Protein AF-A0A2E9TBK7-F1 (afdb_monomer)

Foldseek 3Di:
DVVVVVVDDLVVVVVDLFDFDDDDDDPCCVPDDPPDDDPVVVVVLLVQLLVVVCVLCPPVPDNALVPDDPVSLVVQAAADPVVVVVLVVCVVVAVADPVSSSSVSSVQRSVQSSLVHSYRYPDRPPCPDPPPPSRPPGPPDRDDDD

Nearest PDB structures (foldseek):
  8rxt-assembly1_F  TM=7.745E-01  e=2.603E-05  Legionella pneumophila
  8rxd-assembly1_C  TM=7.814E-01  e=1.247E-04  Legionella pneumophila
  8rxk-assembly1_E  TM=7.929E-01  e=1.027E-03  Legionella pneumophila
  8osf-assembly1_A  TM=5.109E-01  e=2.440E+00  Nostoc sp. PCC 7120 = FACHB-418

Structure (mmCIF, N/CA/C/O backbone):
data_AF-A0A2E9TBK7-F1
#
_entry.id   AF-A0A2E9TBK7-F1
#
loop_
_atom_site.group_PDB
_atom_site.id
_atom_site.type_symbol
_atom_site.label_atom_id
_atom_site.label_alt_id
_atom_site.label_comp_id
_atom_site.label_asym_id
_atom_site.label_entity_id
_atom_site.label_seq_id
_atom_site.pdbx_PDB_ins_code
_atom_site.Cartn_x
_atom_site.Cartn_y
_atom_site.Cartn_z
_atom_site.occupancy
_atom_site.B_iso_or_equiv
_atom_site.auth_seq_id
_atom_site.auth_comp_id
_atom_site.auth_asym_id
_atom_site.auth_atom_id
_atom_site.pdbx_PDB_model_num
ATOM 1 N N . MET A 1 1 ? 14.520 10.117 -16.299 1.00 52.00 1 MET A N 1
ATOM 2 C CA . MET A 1 1 ? 13.811 10.650 -15.111 1.00 52.00 1 MET A CA 1
ATOM 3 C C . MET A 1 1 ? 14.235 12.058 -14.692 1.00 52.00 1 MET A C 1
ATOM 5 O O . MET A 1 1 ? 13.376 12.934 -14.659 1.00 52.00 1 MET A O 1
ATOM 9 N N . ALA A 1 2 ? 15.530 12.339 -14.485 1.00 54.28 2 ALA A N 1
ATOM 10 C CA . ALA A 1 2 ? 16.000 13.632 -13.956 1.00 54.28 2 ALA A CA 1
ATOM 11 C C . ALA A 1 2 ? 15.532 14.898 -14.719 1.00 54.28 2 ALA A C 1
ATOM 13 O O . ALA A 1 2 ? 15.347 15.946 -14.108 1.00 54.28 2 ALA A O 1
ATOM 14 N N . ARG A 1 3 ? 15.305 14.839 -16.044 1.00 46.19 3 ARG A N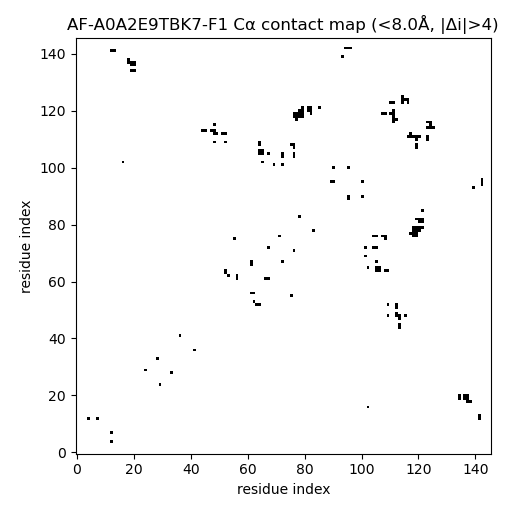 1
ATOM 15 C CA . ARG A 1 3 ? 14.794 15.993 -16.821 1.00 46.19 3 ARG A CA 1
ATOM 16 C C . ARG A 1 3 ? 13.313 16.310 -16.571 1.00 46.19 3 ARG A C 1
ATOM 18 O O . ARG A 1 3 ? 12.935 17.468 -16.709 1.00 46.19 3 ARG A O 1
ATOM 25 N N . TYR A 1 4 ? 12.492 15.316 -16.223 1.00 52.84 4 TYR A N 1
ATOM 26 C CA . TYR A 1 4 ? 11.053 15.505 -15.990 1.00 52.84 4 TYR A CA 1
ATOM 27 C C . TYR A 1 4 ? 10.780 15.944 -14.547 1.00 52.84 4 TYR A C 1
ATOM 29 O O . TYR A 1 4 ? 10.024 16.882 -14.325 1.00 52.84 4 TYR A O 1
ATOM 37 N N . GLN A 1 5 ? 11.499 15.357 -13.584 1.00 55.31 5 GLN A N 1
ATOM 38 C CA . GLN A 1 5 ? 11.454 15.750 -12.170 1.00 55.31 5 GLN A CA 1
ATOM 39 C C . GLN A 1 5 ? 11.858 17.220 -11.955 1.00 55.31 5 GLN A C 1
ATOM 41 O O . GLN A 1 5 ? 11.250 17.902 -11.143 1.00 55.31 5 GLN A O 1
ATOM 46 N N . ARG A 1 6 ? 12.804 17.755 -12.748 1.00 55.56 6 ARG A N 1
ATOM 47 C CA . ARG A 1 6 ? 13.207 19.180 -12.715 1.00 55.56 6 ARG A CA 1
ATOM 48 C C . ARG A 1 6 ? 12.108 20.171 -13.127 1.00 55.56 6 ARG A C 1
ATOM 50 O O . ARG A 1 6 ? 12.292 21.367 -12.935 1.00 55.56 6 ARG A O 1
ATOM 57 N N . ARG A 1 7 ? 11.012 19.705 -13.738 1.00 57.91 7 ARG A N 1
ATOM 58 C CA . ARG A 1 7 ? 9.887 20.550 -14.183 1.00 57.91 7 ARG A CA 1
ATOM 59 C C . ARG A 1 7 ? 8.716 20.555 -13.200 1.00 57.91 7 ARG A C 1
ATOM 61 O O . ARG A 1 7 ? 7.766 21.298 -13.418 1.00 57.91 7 ARG A O 1
ATOM 68 N N . ILE A 1 8 ? 8.772 19.730 -12.156 1.00 62.44 8 ILE A N 1
ATOM 69 C CA . ILE A 1 8 ? 7.740 19.636 -11.124 1.00 62.44 8 ILE A CA 1
ATOM 70 C C . ILE A 1 8 ? 8.259 20.397 -9.903 1.00 62.44 8 ILE A C 1
ATOM 72 O O . ILE A 1 8 ? 9.398 20.201 -9.484 1.00 62.44 8 ILE A O 1
ATOM 76 N N . SER A 1 9 ? 7.456 21.316 -9.366 1.00 66.12 9 SER A N 1
ATOM 77 C CA . SER A 1 9 ? 7.848 22.106 -8.198 1.00 66.12 9 SER A CA 1
ATOM 78 C C . SER A 1 9 ? 8.017 21.210 -6.965 1.00 66.12 9 SER A C 1
ATOM 80 O O . SER A 1 9 ? 7.300 20.221 -6.804 1.00 66.12 9 SER A O 1
ATOM 82 N N . GLY A 1 10 ? 8.949 21.567 -6.075 1.00 64.75 10 GLY A N 1
ATOM 83 C CA . GLY A 1 10 ? 9.212 20.831 -4.828 1.00 64.75 10 GLY A CA 1
ATOM 84 C C . GLY A 1 10 ? 7.948 20.484 -4.021 1.00 64.75 10 GLY A C 1
ATOM 85 O O . GLY A 1 10 ? 7.755 19.311 -3.711 1.00 64.75 10 GLY A O 1
ATOM 86 N N . PRO A 1 11 ? 7.016 21.432 -3.790 1.00 67.69 11 PRO A N 1
ATOM 87 C CA . PRO A 1 11 ? 5.769 21.160 -3.066 1.00 67.69 11 PRO A CA 1
ATOM 88 C C . PRO A 1 11 ? 4.830 20.147 -3.740 1.00 67.69 11 PRO A C 1
ATOM 90 O O . PRO A 1 11 ? 3.958 19.586 -3.085 1.00 67.69 11 PRO A O 1
ATOM 93 N N . MET A 1 12 ? 4.965 19.931 -5.052 1.00 67.69 12 MET A N 1
ATOM 94 C CA . MET A 1 12 ? 4.196 18.912 -5.772 1.00 67.69 12 MET A CA 1
ATOM 95 C C . MET A 1 12 ? 4.882 17.550 -5.748 1.00 67.69 12 MET A C 1
ATOM 97 O O . MET A 1 12 ? 4.194 16.537 -5.685 1.00 67.69 12 MET A O 1
ATOM 101 N N . LEU A 1 13 ? 6.217 17.515 -5.765 1.00 66.25 13 LEU A N 1
ATOM 102 C CA . LEU A 1 13 ? 6.974 16.268 -5.628 1.00 66.25 13 LEU A CA 1
ATOM 103 C C . LEU A 1 13 ? 6.712 15.591 -4.276 1.00 66.25 13 LEU A C 1
ATOM 105 O O . LEU A 1 13 ? 6.588 14.373 -4.240 1.00 66.25 13 LEU A O 1
ATOM 109 N N . ASP A 1 14 ? 6.526 16.367 -3.206 1.00 64.56 14 ASP A N 1
ATOM 110 C CA . ASP A 1 14 ? 6.179 15.857 -1.867 1.00 64.56 14 ASP A CA 1
ATOM 111 C C . ASP A 1 14 ? 4.792 15.177 -1.797 1.00 64.56 14 ASP A C 1
ATOM 113 O O . ASP A 1 14 ? 4.465 14.458 -0.852 1.00 64.56 14 ASP A O 1
ATOM 117 N N . ARG A 1 15 ? 3.953 15.381 -2.821 1.00 71.94 15 ARG A N 1
ATOM 118 C CA . ARG A 1 15 ? 2.610 14.789 -2.926 1.00 71.94 15 ARG A CA 1
ATOM 119 C C . ARG A 1 15 ? 2.535 13.597 -3.880 1.00 71.94 15 ARG A C 1
ATOM 121 O O . ARG A 1 15 ? 1.440 13.092 -4.105 1.00 71.94 15 ARG A O 1
ATOM 128 N N . ILE A 1 16 ? 3.653 13.170 -4.468 1.00 74.19 16 ILE A N 1
ATOM 129 C CA . ILE A 1 16 ? 3.699 11.995 -5.346 1.00 74.19 16 ILE A CA 1
ATOM 130 C C . ILE A 1 16 ? 4.279 10.826 -4.550 1.00 74.19 16 ILE A C 1
ATOM 132 O O . ILE A 1 16 ? 5.482 10.771 -4.310 1.00 74.19 16 ILE A O 1
ATOM 136 N N . ASP A 1 17 ? 3.415 9.885 -4.164 1.00 69.94 17 ASP A N 1
ATOM 137 C CA . ASP A 1 17 ? 3.792 8.772 -3.283 1.00 69.94 17 ASP A CA 1
ATOM 138 C C . ASP A 1 17 ? 4.650 7.699 -3.989 1.00 69.94 17 ASP A C 1
ATOM 140 O O . ASP A 1 17 ? 5.451 7.027 -3.342 1.00 69.94 17 ASP A O 1
ATOM 144 N N . LEU A 1 18 ? 4.521 7.534 -5.315 1.00 71.31 18 LEU A N 1
ATOM 145 C CA . LEU A 1 18 ? 5.242 6.506 -6.073 1.00 71.31 18 LEU A CA 1
ATOM 146 C C . LEU A 1 18 ? 5.690 7.001 -7.454 1.00 71.31 18 LEU A C 1
ATOM 148 O O . LEU A 1 18 ? 4.900 7.528 -8.237 1.00 71.31 18 LEU A O 1
ATOM 152 N N . PHE A 1 19 ? 6.954 6.735 -7.785 1.00 74.62 19 PHE A N 1
ATOM 153 C CA . PHE A 1 19 ? 7.487 6.855 -9.140 1.00 74.62 19 PHE A CA 1
ATOM 154 C C . PHE A 1 19 ? 7.838 5.462 -9.660 1.00 74.62 19 PHE A C 1
ATOM 156 O O . PHE A 1 19 ? 8.705 4.789 -9.103 1.00 74.62 19 PHE A O 1
ATOM 163 N N . VAL A 1 20 ? 7.180 5.039 -10.739 1.00 73.75 20 VAL A N 1
ATOM 164 C CA . VAL A 1 20 ? 7.462 3.767 -11.417 1.00 73.75 20 VAL A CA 1
ATOM 165 C C . VAL A 1 20 ? 7.884 4.062 -12.846 1.00 73.75 20 VAL A C 1
ATOM 167 O O . VAL A 1 20 ? 7.183 4.778 -13.561 1.00 73.75 20 VAL A O 1
ATOM 170 N N . ASP A 1 21 ? 9.027 3.518 -13.258 1.00 73.81 21 ASP A N 1
ATOM 171 C CA . ASP A 1 21 ? 9.409 3.510 -14.667 1.00 73.81 21 ASP A CA 1
ATOM 172 C C . ASP A 1 21 ? 8.700 2.354 -15.375 1.00 73.81 21 ASP A C 1
ATOM 174 O O . ASP A 1 21 ? 8.761 1.210 -14.922 1.00 73.81 21 ASP A O 1
ATOM 178 N N . VAL A 1 22 ? 8.006 2.656 -16.469 1.00 77.06 22 VAL A N 1
ATOM 179 C CA . VAL A 1 22 ? 7.294 1.653 -17.264 1.00 77.06 22 VAL A CA 1
ATOM 180 C C . VAL A 1 22 ? 8.074 1.470 -18.563 1.00 77.06 22 VAL A C 1
ATOM 182 O O . VAL A 1 22 ? 8.056 2.370 -19.410 1.00 77.06 22 VAL A O 1
ATOM 185 N N . PRO A 1 23 ? 8.786 0.339 -18.738 1.00 75.50 23 PRO A N 1
ATOM 186 C CA . PRO A 1 23 ? 9.561 0.110 -19.945 1.00 75.50 23 PRO A CA 1
ATOM 187 C C . PRO A 1 23 ? 8.637 0.030 -21.161 1.00 75.50 23 PRO A C 1
ATOM 189 O O . PRO A 1 23 ? 7.476 -0.378 -21.072 1.00 75.50 23 PRO A O 1
ATOM 192 N N . ARG A 1 24 ? 9.164 0.411 -22.328 1.00 76.38 24 ARG A N 1
ATOM 193 C CA . ARG A 1 24 ? 8.431 0.249 -23.587 1.00 76.38 24 ARG A CA 1
ATOM 194 C C . ARG A 1 24 ? 8.161 -1.234 -23.831 1.00 76.38 24 ARG A C 1
ATOM 196 O O . ARG A 1 24 ? 9.059 -2.059 -23.689 1.00 76.38 24 ARG A O 1
ATOM 203 N N . VAL A 1 25 ? 6.932 -1.546 -24.226 1.00 79.19 25 VAL A N 1
ATOM 204 C CA . VAL A 1 25 ? 6.549 -2.905 -24.615 1.00 79.19 25 VAL A CA 1
ATOM 205 C C . VAL A 1 25 ? 7.192 -3.226 -25.966 1.00 79.19 25 VAL A C 1
ATOM 207 O O . VAL A 1 25 ? 7.085 -2.440 -26.908 1.00 79.19 25 VAL A O 1
ATOM 210 N N . GLU A 1 26 ? 7.886 -4.359 -26.048 1.00 79.56 26 GLU A N 1
ATOM 211 C CA . GLU A 1 26 ? 8.503 -4.857 -27.282 1.00 79.56 26 GLU A CA 1
ATOM 212 C C . GLU A 1 26 ? 7.433 -5.192 -28.330 1.00 79.56 26 GLU A C 1
ATOM 214 O O . GLU A 1 26 ? 6.364 -5.707 -27.998 1.00 79.56 26 GLU A O 1
ATOM 219 N N . TYR A 1 27 ? 7.726 -4.932 -29.607 1.00 77.25 27 TYR A N 1
ATOM 220 C CA . TYR 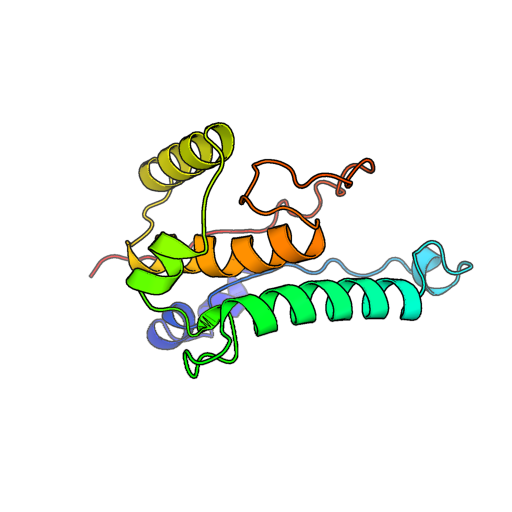A 1 27 ? 6.789 -5.173 -30.710 1.00 77.25 27 TYR A CA 1
ATOM 221 C C . TYR A 1 27 ? 6.333 -6.640 -30.785 1.00 77.25 27 TYR A C 1
ATOM 223 O O . TYR A 1 27 ? 5.159 -6.911 -31.031 1.00 77.25 27 TYR A O 1
ATOM 231 N N . GLU A 1 28 ? 7.226 -7.589 -30.497 1.00 75.94 28 GLU A N 1
ATOM 232 C CA . GLU A 1 28 ? 6.913 -9.024 -30.480 1.00 75.94 28 GLU A CA 1
ATOM 233 C C . GLU A 1 28 ? 5.888 -9.392 -29.395 1.00 75.94 28 GLU A C 1
ATOM 235 O O . GLU A 1 28 ? 5.040 -10.252 -29.616 1.00 75.94 28 GLU A O 1
ATOM 240 N N . LYS A 1 29 ? 5.884 -8.696 -28.249 1.00 70.44 29 LYS A N 1
ATOM 241 C CA . LYS A 1 29 ? 4.877 -8.887 -27.186 1.00 70.44 29 LYS A CA 1
ATOM 242 C C . LYS A 1 29 ? 3.521 -8.273 -27.528 1.00 70.44 29 LYS A C 1
ATOM 244 O O . LYS A 1 29 ? 2.515 -8.681 -26.961 1.00 70.44 29 LYS A O 1
ATOM 249 N N . LEU A 1 30 ? 3.491 -7.297 -28.437 1.00 71.25 30 LEU A N 1
ATOM 250 C CA . LEU A 1 30 ? 2.255 -6.692 -28.945 1.00 71.25 30 LEU A CA 1
ATOM 251 C C . LEU A 1 30 ? 1.626 -7.505 -30.084 1.00 71.25 30 LEU A C 1
ATOM 253 O O . LEU A 1 30 ? 0.435 -7.359 -30.344 1.00 71.25 30 LEU A O 1
ATOM 257 N N . THR A 1 31 ? 2.426 -8.313 -30.781 1.00 77.44 31 THR A N 1
ATOM 258 C CA . THR A 1 31 ? 2.020 -9.042 -31.994 1.00 77.44 31 THR A CA 1
ATOM 259 C C . THR A 1 31 ? 1.927 -10.553 -31.808 1.00 77.44 31 THR A C 1
ATOM 261 O O . THR A 1 31 ? 1.272 -11.222 -32.606 1.00 77.44 31 THR A O 1
ATOM 264 N N . GLY A 1 32 ? 2.549 -11.099 -30.763 1.00 70.38 32 GLY A N 1
ATOM 265 C CA . GLY A 1 32 ? 2.410 -12.497 -30.379 1.00 70.38 32 GLY A CA 1
ATOM 266 C C . GLY A 1 32 ? 1.055 -12.808 -29.728 1.00 70.38 32 GLY A C 1
ATOM 267 O O . GLY A 1 32 ? 0.331 -11.900 -29.312 1.00 70.38 32 GLY A O 1
ATOM 268 N N . PRO A 1 33 ? 0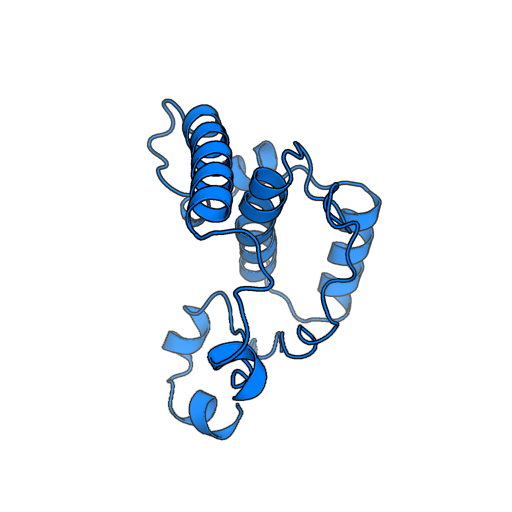.692 -14.099 -29.616 1.00 67.06 33 PRO A N 1
ATOM 269 C CA . PRO A 1 33 ? -0.475 -14.509 -28.845 1.00 67.06 33 PRO A CA 1
ATOM 270 C C . PRO A 1 33 ? -0.341 -14.050 -27.379 1.00 67.06 33 PRO A C 1
ATOM 272 O O . PRO A 1 33 ? 0.781 -13.998 -26.864 1.00 67.06 33 PRO A O 1
ATOM 275 N N . PRO A 1 34 ? -1.453 -13.735 -26.685 1.00 65.25 34 PRO A N 1
ATOM 276 C CA . PRO A 1 34 ? -1.413 -13.273 -25.301 1.00 65.25 34 PRO A CA 1
ATOM 277 C C . PRO A 1 34 ? -0.663 -14.276 -24.418 1.00 65.25 34 PRO A C 1
ATOM 279 O O . PRO A 1 34 ? -1.081 -15.421 -24.277 1.00 65.25 34 PRO A O 1
ATOM 282 N N . SER A 1 35 ? 0.458 -13.855 -23.830 1.00 62.88 35 SER A N 1
ATOM 283 C CA . SER A 1 35 ? 1.316 -14.719 -23.007 1.00 62.88 35 SER A CA 1
ATOM 284 C C . SER A 1 35 ? 1.059 -14.572 -21.502 1.00 62.88 35 SER A C 1
ATOM 286 O O . SER A 1 35 ? 1.870 -15.019 -20.694 1.00 62.88 35 SER A O 1
ATOM 288 N N . ALA A 1 36 ? -0.009 -13.877 -21.113 1.00 63.97 36 ALA A N 1
ATOM 289 C CA . ALA A 1 36 ? -0.296 -13.501 -19.733 1.00 63.97 36 ALA A CA 1
ATOM 290 C C . ALA A 1 36 ? -1.713 -13.914 -19.327 1.00 63.97 36 ALA A C 1
ATOM 292 O O . ALA A 1 36 ? -2.567 -14.149 -20.183 1.00 63.97 36 ALA A O 1
ATOM 293 N N . ALA A 1 37 ? -1.940 -13.957 -18.011 1.00 62.84 37 ALA A N 1
ATOM 294 C CA . ALA A 1 37 ? -3.273 -14.054 -17.427 1.00 62.84 37 ALA A CA 1
ATOM 295 C C . ALA A 1 37 ? -4.205 -13.035 -18.101 1.00 62.84 37 ALA A C 1
ATOM 297 O O . ALA A 1 37 ? -3.805 -11.890 -18.345 1.00 62.84 37 ALA A O 1
ATOM 298 N N . GLY A 1 38 ? -5.422 -13.460 -18.436 1.00 76.88 38 GLY A N 1
ATOM 299 C CA . GLY A 1 38 ? -6.373 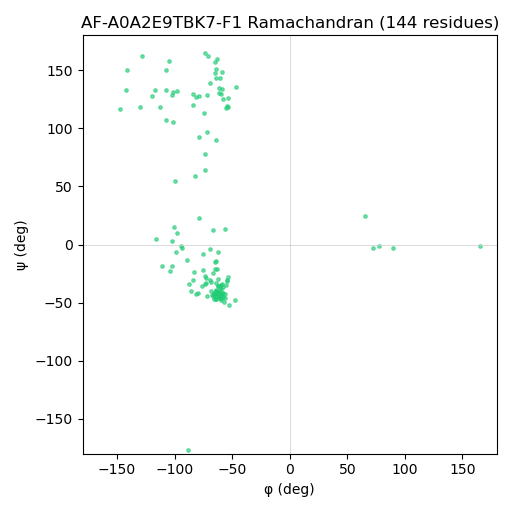-12.582 -19.107 1.00 76.88 38 GLY A CA 1
ATOM 300 C C . GLY A 1 38 ? -6.738 -11.395 -18.215 1.00 76.88 38 GLY A C 1
ATOM 301 O O . GLY A 1 38 ? -6.620 -11.463 -16.989 1.00 76.88 38 GLY A O 1
ATOM 302 N N . SER A 1 39 ? -7.242 -10.307 -18.806 1.00 83.94 39 SER A N 1
ATOM 303 C CA . SER A 1 39 ? -7.774 -9.175 -18.026 1.00 83.94 39 SER A CA 1
ATOM 304 C C . SER A 1 39 ? -8.830 -9.618 -17.007 1.00 83.94 39 SER A C 1
ATOM 306 O O . SER A 1 39 ? -8.962 -8.998 -15.958 1.00 83.94 39 SER A O 1
ATOM 308 N N . GLU A 1 40 ? -9.537 -10.711 -17.296 1.00 86.12 40 GLU A N 1
ATOM 309 C CA . GLU A 1 40 ? -10.508 -11.337 -16.402 1.00 86.12 40 GLU A CA 1
ATOM 310 C C . GLU A 1 40 ? -9.864 -11.928 -15.138 1.00 86.12 40 GLU A C 1
ATOM 312 O O . GLU A 1 40 ? -10.309 -11.637 -14.031 1.00 86.12 40 GLU A O 1
ATOM 317 N N . ASP A 1 41 ? -8.763 -12.670 -15.270 1.00 84.81 41 ASP A N 1
ATOM 318 C CA . ASP A 1 41 ? -8.043 -13.239 -14.122 1.00 84.81 41 ASP A CA 1
ATOM 319 C C . ASP A 1 41 ? -7.471 -12.132 -13.225 1.00 84.81 41 ASP A C 1
ATOM 321 O O . ASP A 1 41 ? -7.495 -12.211 -11.995 1.00 84.81 41 ASP A O 1
ATOM 325 N N . VAL A 1 42 ? -6.948 -11.068 -13.846 1.00 87.31 42 VAL A N 1
ATOM 326 C CA . VAL A 1 42 ? -6.447 -9.892 -13.124 1.00 87.31 42 VAL A CA 1
ATOM 327 C C . VAL A 1 42 ? -7.589 -9.196 -12.391 1.00 87.31 42 VAL A C 1
ATOM 329 O O . VAL A 1 42 ? -7.438 -8.862 -11.215 1.00 87.31 42 VAL A O 1
ATOM 332 N N . ARG A 1 43 ? -8.731 -9.008 -13.059 1.00 90.25 43 ARG A N 1
ATOM 333 C CA . ARG A 1 43 ? -9.935 -8.418 -12.469 1.00 90.25 43 ARG A CA 1
ATOM 334 C C . ARG A 1 43 ? -10.386 -9.203 -11.245 1.00 90.25 43 ARG A C 1
ATOM 336 O O . ARG A 1 43 ? -10.530 -8.601 -10.186 1.00 90.25 43 ARG A O 1
ATOM 343 N N . GLN A 1 44 ? -10.497 -10.524 -11.356 1.00 92.31 44 GLN A N 1
ATOM 344 C CA . GLN A 1 44 ? -10.913 -11.385 -10.251 1.00 92.31 44 GLN A CA 1
ATOM 345 C C . GLN A 1 44 ? -9.995 -11.237 -9.030 1.00 92.31 44 GLN A C 1
ATOM 347 O O . GLN A 1 44 ? -10.470 -11.072 -7.909 1.00 92.31 44 GLN A O 1
ATOM 352 N N . ARG A 1 45 ? -8.673 -11.225 -9.237 1.00 91.31 45 ARG A N 1
ATOM 353 C CA . ARG A 1 45 ? -7.695 -11.041 -8.150 1.00 91.31 45 ARG A CA 1
ATOM 354 C C . ARG A 1 45 ? -7.825 -9.680 -7.471 1.00 91.31 45 ARG A C 1
ATOM 356 O O . ARG A 1 45 ? -7.734 -9.585 -6.248 1.00 91.31 45 ARG A O 1
ATOM 363 N N . VAL A 1 46 ? -8.019 -8.626 -8.262 1.00 94.06 46 VAL A N 1
ATOM 364 C CA . VAL A 1 46 ? -8.214 -7.268 -7.740 1.00 94.06 46 VAL A CA 1
ATOM 365 C C . VAL A 1 46 ? -9.525 -7.172 -6.961 1.00 94.06 46 VAL A C 1
ATOM 367 O O . VAL A 1 46 ? -9.542 -6.568 -5.890 1.00 94.06 46 VAL A O 1
ATOM 370 N N . GLU A 1 47 ? -10.606 -7.770 -7.460 1.00 95.75 47 GLU A N 1
ATOM 371 C CA . GLU A 1 47 ? -11.903 -7.805 -6.778 1.00 95.75 47 GLU A CA 1
ATOM 372 C C . GLU A 1 47 ? -11.797 -8.513 -5.420 1.00 95.75 47 GLU A C 1
ATOM 374 O O . GLU A 1 47 ? -12.210 -7.934 -4.415 1.00 95.75 47 GLU A O 1
ATOM 379 N N . THR A 1 48 ? -11.132 -9.671 -5.351 1.00 94.69 48 THR A N 1
ATOM 380 C CA . THR A 1 48 ? -10.881 -10.385 -4.087 1.00 94.69 48 THR A CA 1
ATOM 381 C C . THR A 1 48 ? -10.078 -9.541 -3.093 1.00 94.69 48 THR A C 1
ATOM 383 O O . THR A 1 48 ? -10.460 -9.410 -1.931 1.00 94.69 48 THR A O 1
ATOM 386 N N . ALA A 1 49 ? -8.996 -8.889 -3.530 1.00 94.00 49 ALA A N 1
ATOM 387 C CA . ALA A 1 49 ? -8.227 -8.004 -2.650 1.00 94.00 49 ALA A CA 1
ATOM 388 C C . ALA A 1 49 ? -9.067 -6.813 -2.147 1.00 94.00 49 ALA A C 1
ATOM 390 O O . ALA A 1 49 ? -8.947 -6.391 -0.996 1.00 94.00 49 ALA A O 1
ATOM 391 N N . ARG A 1 50 ? -9.961 -6.281 -2.991 1.00 94.75 50 ARG A N 1
ATOM 392 C CA . ARG A 1 50 ? -10.890 -5.207 -2.613 1.00 94.75 50 ARG A CA 1
ATOM 393 C C . ARG A 1 50 ? -11.951 -5.669 -1.618 1.00 94.75 50 ARG A C 1
ATOM 395 O O . ARG A 1 50 ? -12.371 -4.858 -0.800 1.00 94.75 50 ARG A O 1
ATOM 402 N N . GLU A 1 51 ? -12.392 -6.921 -1.671 1.00 95.50 51 GLU A N 1
ATOM 403 C CA . GLU A 1 51 ? -13.301 -7.494 -0.669 1.00 95.50 51 GLU A CA 1
ATOM 404 C C . GLU A 1 51 ? -12.644 -7.548 0.707 1.00 95.50 51 GLU A C 1
ATOM 406 O O . GLU A 1 51 ? -13.230 -7.056 1.669 1.00 95.50 51 GLU A O 1
ATOM 411 N N . VAL A 1 52 ? -11.402 -8.036 0.780 1.00 94.56 52 VAL A N 1
ATOM 412 C CA . VAL A 1 52 ? -10.604 -8.032 2.017 1.00 94.56 52 VAL A CA 1
ATOM 413 C C . VAL A 1 52 ? -10.469 -6.611 2.567 1.00 94.56 52 VAL A C 1
ATOM 415 O O . VAL A 1 52 ? -10.699 -6.369 3.750 1.00 94.56 52 VAL A O 1
ATOM 418 N N . GLN A 1 53 ? -10.155 -5.648 1.698 1.00 94.94 53 GLN A N 1
ATOM 419 C CA . GLN A 1 53 ? -10.022 -4.246 2.083 1.00 94.94 53 GLN A CA 1
ATOM 420 C C . GLN A 1 53 ? -11.343 -3.648 2.604 1.00 94.94 53 GLN A C 1
ATOM 422 O O . GLN A 1 53 ? -11.335 -2.908 3.584 1.00 94.94 53 GLN A O 1
ATOM 427 N N . ARG A 1 54 ? -12.479 -3.959 1.965 1.00 95.25 54 ARG A N 1
ATOM 428 C CA . ARG A 1 54 ? -13.804 -3.503 2.419 1.00 95.25 54 ARG A CA 1
ATOM 429 C C . ARG A 1 54 ? -14.169 -4.094 3.773 1.00 95.25 54 ARG A C 1
ATOM 431 O O . ARG A 1 54 ? -14.669 -3.365 4.614 1.00 95.25 54 ARG A O 1
ATOM 438 N N . ALA A 1 55 ? -13.901 -5.381 3.979 1.00 94.81 55 ALA A N 1
ATOM 439 C CA . ALA A 1 55 ? -14.162 -6.041 5.252 1.00 94.81 55 ALA A CA 1
ATOM 440 C C . ALA A 1 55 ? -13.316 -5.441 6.387 1.00 94.81 55 ALA A C 1
ATOM 442 O O . ALA A 1 55 ? -13.832 -5.203 7.473 1.00 94.81 55 ALA A O 1
ATOM 443 N N . ARG A 1 56 ? -12.037 -5.140 6.122 1.00 94.94 56 ARG A N 1
ATOM 444 C CA . ARG A 1 56 ? -11.129 -4.489 7.082 1.00 94.94 56 ARG A CA 1
ATOM 445 C C . ARG A 1 56 ? -11.646 -3.132 7.564 1.00 94.94 56 ARG A C 1
ATOM 447 O O . ARG A 1 56 ? -11.526 -2.820 8.741 1.00 94.94 56 ARG A O 1
ATOM 454 N N . PHE A 1 57 ? -12.196 -2.329 6.656 1.00 95.38 57 PHE A N 1
ATOM 455 C CA . PHE A 1 57 ? -12.645 -0.965 6.950 1.00 95.38 57 PHE A CA 1
ATOM 456 C C . PHE A 1 57 ? -14.157 -0.842 7.160 1.00 95.38 57 PHE A C 1
ATOM 458 O O . PHE A 1 57 ? -14.703 0.264 7.143 1.00 95.38 57 PHE A O 1
ATOM 465 N N . ASP A 1 58 ? -14.851 -1.960 7.364 1.00 94.88 58 ASP A N 1
ATOM 466 C CA . ASP A 1 58 ? -16.279 -1.917 7.636 1.00 94.88 58 ASP A CA 1
ATOM 467 C C . ASP A 1 58 ? -16.554 -1.100 8.910 1.00 94.88 58 ASP A C 1
ATOM 469 O O . ASP A 1 58 ? -15.913 -1.269 9.947 1.00 94.88 58 ASP A O 1
ATOM 473 N N . GLY A 1 59 ? -17.473 -0.141 8.808 1.00 93.12 59 GLY A N 1
ATOM 474 C CA . GLY A 1 59 ? -17.813 0.772 9.901 1.00 93.12 59 GLY A CA 1
ATOM 475 C C . GLY A 1 59 ? -16.781 1.858 10.253 1.00 93.12 59 GLY A C 1
ATOM 476 O O . GLY A 1 59 ? -17.093 2.693 11.101 1.00 93.12 59 GLY A O 1
ATOM 477 N N . SER A 1 60 ? -15.601 1.921 9.618 1.00 90.81 60 SER A N 1
ATOM 478 C CA . SER A 1 60 ? -14.580 2.947 9.929 1.00 90.81 60 SER A CA 1
ATOM 479 C C . SER A 1 60 ? -14.715 4.240 9.110 1.00 90.81 60 SER A C 1
ATOM 481 O O . SER A 1 60 ? -14.094 5.250 9.434 1.00 90.81 60 SER A O 1
ATOM 483 N N . GLY A 1 61 ? -15.525 4.225 8.045 1.00 92.25 61 GLY A N 1
ATOM 484 C CA . GLY A 1 61 ? -15.659 5.339 7.097 1.00 92.25 61 GLY A CA 1
ATOM 485 C C . GLY A 1 61 ? -14.504 5.457 6.093 1.00 92.25 61 GLY A C 1
ATOM 486 O O . GLY A 1 61 ? -14.554 6.325 5.224 1.00 92.25 61 GLY A O 1
ATOM 487 N N . ILE A 1 62 ? -13.499 4.580 6.185 1.00 94.12 62 ILE A N 1
ATOM 488 C CA . ILE A 1 62 ? -12.339 4.524 5.290 1.00 94.12 62 ILE A CA 1
ATOM 489 C C . ILE A 1 62 ? -12.696 3.723 4.039 1.00 94.12 62 ILE A C 1
ATOM 491 O O . ILE A 1 62 ? -13.173 2.592 4.115 1.00 94.12 62 ILE A O 1
ATOM 495 N N . VAL A 1 63 ? -12.426 4.290 2.865 1.00 90.50 63 VAL A N 1
ATOM 496 C CA . VAL A 1 63 ? -12.757 3.664 1.574 1.00 90.50 63 VAL A CA 1
ATOM 497 C C . VAL A 1 63 ? -11.514 3.078 0.896 1.00 90.50 63 VAL A C 1
ATOM 499 O O . VAL A 1 63 ? -11.611 2.162 0.069 1.00 90.50 63 VAL A O 1
ATOM 502 N N . ALA A 1 64 ? -10.323 3.569 1.244 1.00 90.62 64 ALA A N 1
ATOM 503 C CA . ALA A 1 64 ? -9.057 3.187 0.622 1.00 90.62 64 ALA A CA 1
ATOM 504 C C . ALA A 1 64 ? -7.902 3.075 1.627 1.00 90.62 64 ALA A C 1
ATOM 506 O O . ALA A 1 64 ? -7.814 3.841 2.576 1.00 90.62 64 ALA A O 1
ATOM 507 N N . ASN A 1 65 ? -6.938 2.192 1.341 1.00 90.56 65 ASN A N 1
ATOM 508 C CA . ASN A 1 65 ? -5.709 2.055 2.138 1.00 90.56 65 ASN A CA 1
ATOM 509 C C . ASN A 1 65 ? -4.936 3.385 2.301 1.00 90.56 65 ASN A C 1
ATOM 511 O O . ASN A 1 65 ? -4.305 3.598 3.326 1.00 90.56 65 ASN A O 1
ATOM 515 N N . GLY A 1 66 ? -4.996 4.294 1.319 1.00 88.81 66 GLY A N 1
ATOM 516 C CA . GLY A 1 66 ? -4.321 5.601 1.394 1.00 88.81 66 GLY A CA 1
ATOM 517 C C . GLY A 1 66 ? -4.994 6.629 2.317 1.00 88.81 66 GLY A C 1
ATOM 518 O O . GLY A 1 66 ? -4.438 7.705 2.537 1.00 88.81 66 GLY A O 1
ATOM 519 N N . GLU A 1 67 ? -6.188 6.320 2.829 1.00 91.69 67 GLU A N 1
ATOM 520 C CA . GLU A 1 67 ? -6.910 7.124 3.824 1.00 91.69 67 GLU A CA 1
ATOM 521 C C . GLU A 1 67 ? -6.624 6.656 5.261 1.00 91.69 67 GLU A C 1
ATOM 523 O O . GLU A 1 67 ? -7.104 7.280 6.205 1.00 91.69 67 GLU A O 1
ATOM 528 N N . MET A 1 68 ? -5.845 5.579 5.438 1.00 93.44 68 MET A N 1
ATOM 529 C CA . MET A 1 68 ? -5.451 5.100 6.762 1.00 93.44 68 MET A CA 1
ATOM 530 C C . MET A 1 68 ? -4.697 6.187 7.536 1.00 93.44 68 MET A C 1
ATOM 532 O O . MET A 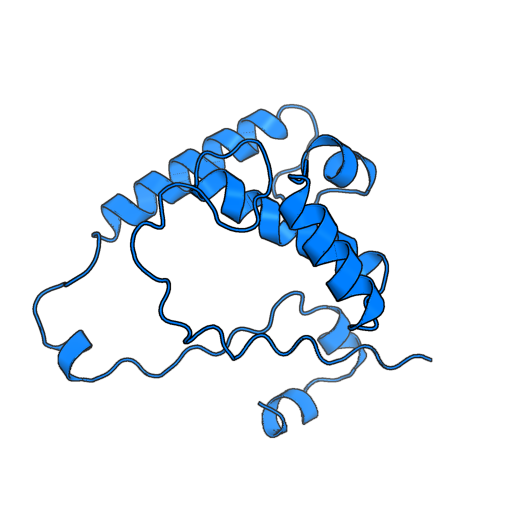1 68 ? -3.783 6.834 7.020 1.00 93.44 68 MET A O 1
ATOM 536 N N . GLY A 1 69 ? -5.066 6.370 8.802 1.00 91.44 69 GLY A N 1
ATOM 537 C CA . GLY A 1 69 ? -4.305 7.161 9.753 1.00 91.44 69 GLY A CA 1
ATOM 538 C C . GLY A 1 69 ? -3.246 6.315 10.470 1.00 91.44 69 GLY A C 1
ATOM 539 O O . GLY A 1 69 ? -3.069 5.127 10.195 1.00 91.44 69 GLY A O 1
ATOM 540 N N . PRO A 1 70 ? -2.506 6.909 11.423 1.00 90.62 70 PRO A N 1
ATOM 541 C CA . PRO A 1 70 ? -1.475 6.192 12.170 1.00 90.62 70 PRO A CA 1
ATOM 542 C C . PRO A 1 70 ? -1.986 4.970 12.940 1.00 90.62 70 PRO A C 1
ATOM 544 O O . PRO A 1 70 ? -1.254 3.992 13.073 1.00 90.62 70 PRO A O 1
ATOM 547 N N . VAL A 1 71 ? -3.220 5.027 13.448 1.00 92.31 71 VAL A N 1
ATOM 548 C CA . VAL A 1 71 ? -3.829 3.936 14.221 1.00 92.31 71 VAL A CA 1
ATOM 549 C C . VAL A 1 71 ? -4.173 2.768 13.304 1.00 92.31 71 VAL A C 1
ATOM 551 O O . VAL A 1 71 ? -3.855 1.625 13.616 1.00 92.31 71 VAL A O 1
ATOM 554 N N . GLU A 1 72 ? -4.760 3.052 12.147 1.00 94.81 72 GLU A N 1
ATOM 555 C CA . GLU A 1 72 ? -5.126 2.044 11.157 1.00 94.81 72 GLU A CA 1
ATOM 556 C C . GLU A 1 72 ? -3.879 1.409 10.548 1.00 94.81 72 GLU A C 1
ATOM 558 O O . GLU A 1 72 ? -3.774 0.190 10.508 1.00 94.81 72 GLU A O 1
ATOM 563 N N . VAL A 1 73 ? -2.862 2.206 10.198 1.00 93.94 73 VAL A N 1
ATOM 564 C CA . VAL A 1 73 ? -1.567 1.667 9.751 1.00 93.94 73 VAL A CA 1
ATOM 565 C C . VAL A 1 73 ? -0.970 0.731 10.806 1.00 93.94 73 VAL A C 1
ATOM 567 O O . VAL A 1 73 ? -0.472 -0.338 10.462 1.00 93.94 73 VAL A O 1
ATOM 570 N N . TRP A 1 74 ? -1.030 1.090 12.089 1.00 91.94 74 TRP A N 1
ATOM 571 C CA . TRP A 1 74 ? -0.522 0.231 13.159 1.00 91.94 74 TRP A CA 1
ATOM 572 C C . TRP A 1 74 ? -1.289 -1.094 13.282 1.00 91.94 74 TRP A C 1
ATOM 574 O O . TRP A 1 74 ? -0.681 -2.141 13.511 1.00 91.94 74 TRP A O 1
ATOM 584 N N . ASN A 1 75 ? -2.612 -1.060 13.127 1.00 92.94 75 ASN A N 1
ATOM 585 C CA . ASN A 1 75 ? -3.469 -2.232 13.297 1.00 92.94 75 ASN A CA 1
ATOM 586 C C . ASN A 1 75 ? -3.463 -3.145 12.063 1.00 92.94 75 ASN A C 1
ATOM 588 O O . ASN A 1 75 ? -3.372 -4.366 12.197 1.00 92.94 75 ASN A O 1
ATOM 592 N N . ASP A 1 76 ? -3.506 -2.564 10.867 1.00 94.81 76 ASP A N 1
ATOM 593 C CA . ASP A 1 76 ? -3.812 -3.275 9.626 1.00 94.81 76 ASP A CA 1
ATOM 594 C C . ASP A 1 76 ? -2.580 -3.595 8.765 1.00 94.81 76 ASP A C 1
ATOM 596 O O . ASP A 1 76 ? -2.616 -4.490 7.910 1.00 94.81 76 ASP A O 1
ATOM 600 N N . CYS A 1 77 ? -1.457 -2.910 8.994 1.00 95.00 77 CYS A N 1
ATOM 601 C CA . CYS A 1 77 ? -0.197 -3.147 8.288 1.00 95.00 77 CYS A CA 1
ATOM 602 C C . CYS A 1 77 ? 0.765 -3.993 9.128 1.00 95.00 77 CYS A C 1
ATOM 604 O O . CYS A 1 77 ? 1.907 -3.598 9.358 1.00 95.00 77 CYS A O 1
ATOM 606 N N . GLN A 1 78 ? 0.320 -5.170 9.576 1.00 94.62 78 GLN A N 1
ATOM 607 C CA . GLN A 1 78 ? 1.201 -6.132 10.243 1.00 94.62 78 GLN A CA 1
ATOM 608 C C . GLN A 1 78 ? 2.310 -6.576 9.286 1.00 94.62 78 GLN A C 1
ATOM 610 O O . GLN A 1 78 ? 2.035 -6.952 8.148 1.00 94.62 78 GLN A O 1
ATOM 615 N N . VAL A 1 79 ? 3.560 -6.523 9.740 1.00 94.38 79 VAL A N 1
ATOM 616 C CA . VAL A 1 79 ? 4.750 -6.803 8.925 1.00 94.38 79 VAL A CA 1
ATOM 617 C C . VAL A 1 79 ? 5.473 -8.018 9.491 1.00 94.38 79 VAL A C 1
ATOM 619 O O . VAL A 1 79 ? 5.714 -8.067 10.697 1.00 94.38 79 VAL A O 1
ATOM 622 N N . GLU A 1 80 ? 5.856 -8.966 8.634 1.00 94.56 80 GLU A N 1
ATOM 623 C CA . GLU A 1 80 ? 6.656 -10.119 9.057 1.00 94.56 80 GLU A CA 1
ATOM 624 C C . GLU A 1 80 ? 8.051 -9.675 9.536 1.00 94.56 80 GLU A C 1
ATOM 626 O O . GLU A 1 80 ? 8.580 -8.646 9.109 1.00 94.56 80 GLU A O 1
ATOM 631 N N . GLU A 1 81 ? 8.710 -10.489 10.359 1.00 92.69 81 GLU A N 1
ATOM 632 C CA . GLU A 1 81 ? 10.006 -10.134 10.953 1.00 92.69 81 GLU A CA 1
ATOM 633 C C . GLU A 1 81 ? 11.105 -9.831 9.914 1.00 92.69 81 GLU A C 1
ATOM 635 O O . GLU A 1 81 ? 11.854 -8.855 10.035 1.00 92.69 81 GLU A O 1
ATOM 640 N N . ALA A 1 82 ? 11.179 -10.625 8.842 1.00 90.81 82 ALA A N 1
ATOM 641 C CA . ALA A 1 82 ? 12.135 -10.397 7.760 1.00 90.81 82 ALA A CA 1
ATOM 642 C C . ALA A 1 82 ? 11.865 -9.067 7.027 1.00 90.81 82 ALA A C 1
ATOM 644 O O . ALA A 1 82 ? 12.801 -8.324 6.719 1.00 90.81 82 ALA A O 1
ATOM 645 N N . ALA A 1 83 ? 10.595 -8.712 6.806 1.00 91.56 83 ALA A N 1
ATOM 646 C CA . ALA A 1 83 ? 10.226 -7.458 6.145 1.00 91.56 83 ALA A CA 1
ATOM 647 C C . ALA A 1 83 ? 10.443 -6.262 7.069 1.00 91.56 83 ALA A C 1
ATOM 649 O O . ALA A 1 83 ? 10.874 -5.200 6.620 1.00 91.56 83 ALA A O 1
ATOM 650 N N . ARG A 1 84 ? 10.237 -6.445 8.375 1.00 92.31 84 ARG A N 1
ATOM 651 C CA . ARG A 1 84 ? 10.556 -5.447 9.394 1.00 92.31 84 ARG A CA 1
ATOM 652 C C . ARG A 1 84 ? 12.050 -5.131 9.408 1.00 92.31 84 ARG A C 1
ATOM 654 O O . ARG A 1 84 ? 12.414 -3.957 9.417 1.00 92.31 84 ARG A O 1
ATOM 661 N N . SER A 1 85 ? 12.899 -6.155 9.335 1.00 91.25 85 SER A N 1
ATOM 662 C CA . SER A 1 85 ? 14.356 -5.992 9.247 1.00 91.25 85 SER A CA 1
ATOM 663 C C . SER A 1 85 ? 14.763 -5.213 7.989 1.00 91.25 85 SER A C 1
ATOM 665 O O . SER A 1 85 ? 15.555 -4.273 8.063 1.00 91.25 85 SER A O 1
ATOM 667 N N . LEU A 1 86 ? 14.160 -5.532 6.838 1.00 89.88 86 LEU A N 1
ATOM 668 C CA . LEU A 1 86 ? 14.382 -4.799 5.588 1.00 89.88 86 LEU A CA 1
ATOM 669 C C . LEU A 1 86 ? 13.960 -3.325 5.701 1.00 89.88 86 LEU A C 1
ATOM 671 O O . LEU A 1 86 ? 14.704 -2.434 5.292 1.00 89.88 86 LEU A O 1
ATOM 675 N N . LEU A 1 87 ? 12.787 -3.056 6.281 1.00 89.25 87 LEU A N 1
ATOM 676 C CA . LEU A 1 87 ? 12.296 -1.697 6.509 1.00 89.25 87 LEU A CA 1
ATOM 677 C C . LEU A 1 87 ? 13.219 -0.910 7.442 1.00 89.25 87 LEU A C 1
ATOM 679 O O . LEU A 1 87 ? 13.504 0.253 7.170 1.00 89.25 87 LEU A O 1
ATOM 683 N N . GLN A 1 88 ? 13.731 -1.530 8.507 1.00 88.75 88 GLN A N 1
ATOM 684 C CA . GLN A 1 88 ? 14.708 -0.898 9.398 1.00 88.75 88 GLN A CA 1
ATOM 685 C C . GLN A 1 88 ? 15.992 -0.524 8.652 1.00 88.75 88 GLN A C 1
ATOM 687 O O . GLN A 1 88 ? 16.471 0.602 8.779 1.00 88.75 88 GLN A O 1
ATOM 692 N N . MET A 1 89 ? 16.526 -1.431 7.830 1.00 88.56 89 MET A N 1
ATOM 693 C CA . MET A 1 89 ? 17.692 -1.136 6.994 1.00 88.56 89 MET A CA 1
ATOM 694 C C . MET A 1 89 ? 17.405 0.011 6.018 1.00 88.56 89 MET A C 1
ATOM 696 O O . MET A 1 89 ? 18.232 0.911 5.875 1.00 88.56 89 MET A O 1
ATOM 700 N N . ALA A 1 90 ? 16.227 0.018 5.390 1.00 85.62 90 ALA A N 1
ATOM 701 C CA . ALA A 1 90 ? 15.806 1.084 4.490 1.00 85.62 90 ALA A CA 1
ATOM 702 C C . ALA A 1 90 ? 15.703 2.437 5.210 1.00 85.62 90 ALA A C 1
ATOM 704 O O . ALA A 1 90 ? 16.186 3.425 4.677 1.00 85.62 90 ALA A O 1
ATOM 705 N N . MET A 1 91 ? 15.162 2.484 6.431 1.00 84.75 91 MET A N 1
ATOM 706 C CA . MET A 1 91 ? 15.084 3.704 7.248 1.00 84.75 91 MET A CA 1
ATOM 707 C C . MET A 1 91 ? 16.456 4.281 7.623 1.00 84.75 91 MET A C 1
ATOM 709 O O . MET A 1 91 ? 16.577 5.485 7.825 1.00 84.75 91 MET A O 1
ATOM 713 N N . ILE A 1 92 ? 17.482 3.434 7.748 1.00 85.00 92 ILE A N 1
ATOM 714 C CA . ILE A 1 92 ? 18.852 3.868 8.061 1.00 85.00 92 ILE A CA 1
ATOM 715 C C . ILE A 1 92 ? 19.570 4.356 6.797 1.00 85.00 92 ILE A C 1
ATOM 717 O O . ILE A 1 92 ? 20.294 5.347 6.836 1.00 85.00 92 ILE A O 1
ATOM 721 N N . GLN A 1 93 ? 19.403 3.640 5.682 1.00 85.69 93 GLN A N 1
ATOM 722 C CA . GLN A 1 93 ? 20.136 3.895 4.436 1.00 85.69 93 GLN A CA 1
ATOM 723 C C . GLN A 1 93 ? 19.491 4.983 3.572 1.00 85.69 93 GLN A C 1
ATOM 725 O O . GLN A 1 93 ? 20.177 5.688 2.833 1.00 85.69 93 GLN A O 1
ATOM 730 N N . LEU A 1 94 ? 18.170 5.115 3.647 1.00 80.75 94 LEU A N 1
ATOM 731 C CA . LEU A 1 94 ? 17.392 6.120 2.941 1.00 80.75 94 LEU A CA 1
ATOM 732 C C . LEU A 1 94 ? 16.915 7.149 3.975 1.00 80.75 94 LEU A C 1
ATOM 734 O O . LEU A 1 94 ? 16.387 6.746 5.010 1.00 80.75 94 LEU A O 1
ATOM 738 N N . PRO A 1 95 ? 17.042 8.463 3.720 1.00 78.88 95 PRO A N 1
ATOM 739 C CA . PRO A 1 95 ? 16.539 9.506 4.615 1.00 78.88 95 PRO A CA 1
ATOM 740 C C . PRO A 1 95 ? 15.003 9.588 4.535 1.00 78.88 95 PRO A C 1
ATOM 742 O O . PRO A 1 95 ? 14.434 10.565 4.048 1.00 78.88 95 PRO A O 1
ATOM 745 N N . LEU A 1 96 ? 14.318 8.521 4.948 1.00 78.00 96 LEU A N 1
ATOM 746 C CA . LEU A 1 96 ? 12.865 8.427 4.955 1.00 78.00 96 LEU A CA 1
ATOM 747 C C . LEU A 1 96 ? 12.314 9.185 6.159 1.00 78.00 96 LEU A C 1
ATOM 749 O O . LEU A 1 96 ? 12.690 8.941 7.304 1.00 78.00 96 LEU A O 1
ATOM 753 N N . SER A 1 97 ? 11.370 10.084 5.898 1.00 83.75 97 SER A N 1
ATOM 754 C CA . SER A 1 97 ? 10.571 10.678 6.964 1.00 83.75 97 SER A CA 1
ATOM 755 C C . SER A 1 97 ? 9.598 9.646 7.551 1.00 83.75 97 SER A C 1
ATOM 757 O O . SER A 1 97 ? 9.250 8.658 6.899 1.00 83.75 97 SER A O 1
ATOM 759 N N . ALA A 1 98 ? 9.074 9.910 8.750 1.00 81.88 98 ALA A N 1
ATOM 760 C CA . ALA A 1 98 ? 8.004 9.095 9.338 1.00 81.88 98 ALA A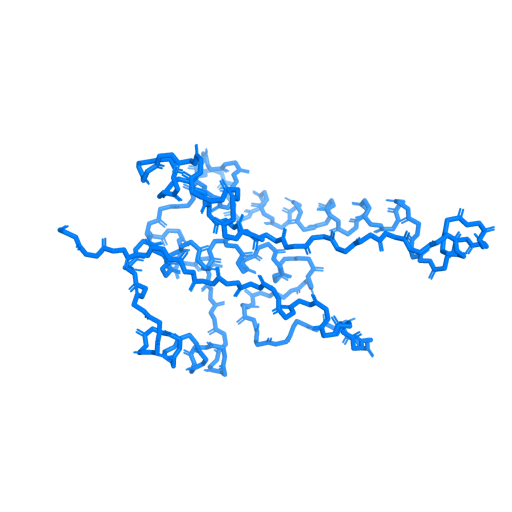 CA 1
ATOM 761 C C . ALA A 1 98 ? 6.771 8.991 8.414 1.00 81.88 98 ALA A C 1
ATOM 763 O O . ALA A 1 98 ? 6.149 7.937 8.311 1.00 81.88 98 ALA A O 1
ATOM 764 N N . ARG A 1 99 ? 6.462 10.064 7.673 1.00 82.88 99 ARG A N 1
ATOM 765 C CA . ARG A 1 99 ? 5.398 10.073 6.660 1.00 82.88 99 ARG A CA 1
ATOM 766 C C . ARG A 1 99 ? 5.714 9.109 5.519 1.00 82.88 99 ARG A C 1
ATOM 768 O O . ARG A 1 99 ? 4.859 8.318 5.141 1.00 82.88 99 ARG A O 1
ATOM 775 N N . SER A 1 100 ? 6.935 9.150 4.990 1.00 83.62 100 SER A N 1
ATOM 776 C CA . SER A 1 100 ? 7.374 8.235 3.932 1.00 83.62 100 SER A CA 1
ATOM 777 C C . SER A 1 100 ? 7.322 6.777 4.392 1.00 83.62 100 SER A C 1
ATOM 779 O O . SER A 1 100 ? 6.888 5.921 3.631 1.00 83.62 100 SER A O 1
ATOM 781 N N . PHE A 1 101 ? 7.691 6.500 5.646 1.00 86.44 101 PHE A N 1
ATOM 782 C CA . PHE A 1 101 ? 7.564 5.169 6.241 1.00 86.44 101 PHE A CA 1
ATOM 783 C C . PHE A 1 101 ? 6.108 4.680 6.269 1.00 86.44 101 PHE A C 1
ATOM 785 O O . PHE A 1 101 ? 5.826 3.575 5.810 1.00 86.44 101 PH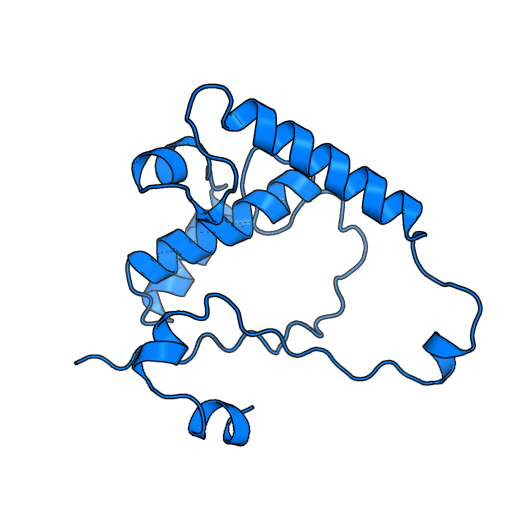E A O 1
ATOM 792 N N . HIS A 1 102 ? 5.168 5.515 6.723 1.00 88.25 102 HIS A N 1
ATOM 793 C CA . HIS A 1 102 ? 3.739 5.177 6.697 1.00 88.25 102 HIS A CA 1
ATOM 794 C C . HIS A 1 102 ? 3.244 4.908 5.273 1.00 88.25 102 HIS A C 1
ATOM 796 O O . HIS A 1 102 ? 2.584 3.900 5.036 1.00 88.25 102 HIS A O 1
ATOM 802 N N . ARG A 1 103 ? 3.634 5.745 4.303 1.00 87.62 103 ARG A N 1
ATOM 803 C CA . ARG A 1 103 ? 3.265 5.539 2.895 1.00 87.62 103 ARG A CA 1
ATOM 804 C C . ARG A 1 103 ? 3.765 4.210 2.339 1.00 87.62 103 ARG A C 1
ATOM 806 O O . ARG A 1 103 ? 3.042 3.558 1.594 1.00 87.62 103 ARG A O 1
ATOM 813 N N . VAL A 1 104 ? 4.967 3.774 2.720 1.00 90.12 104 VAL A N 1
ATOM 814 C CA . VAL A 1 104 ? 5.472 2.449 2.328 1.00 90.12 104 VAL A CA 1
ATOM 815 C C . VAL A 1 104 ? 4.542 1.343 2.833 1.00 90.12 104 VAL A C 1
ATOM 817 O O . VAL A 1 104 ? 4.222 0.433 2.070 1.00 90.12 104 VAL A O 1
ATOM 820 N N . LEU A 1 105 ? 4.060 1.434 4.074 1.00 93.38 105 LEU A N 1
ATOM 821 C CA . LEU A 1 105 ? 3.134 0.452 4.645 1.00 93.38 105 LEU A CA 1
ATOM 822 C C . LEU A 1 105 ? 1.766 0.470 3.949 1.00 93.38 105 LEU A C 1
ATOM 824 O O . LEU A 1 105 ? 1.255 -0.587 3.580 1.00 93.38 105 LEU A O 1
ATOM 828 N N . GLU A 1 106 ? 1.207 1.654 3.695 1.00 92.81 106 GLU A N 1
ATOM 829 C CA . GLU A 1 106 ? -0.062 1.813 2.970 1.00 92.81 106 GLU A CA 1
ATOM 830 C C . GLU A 1 106 ? -0.003 1.240 1.546 1.00 92.81 106 GLU A C 1
ATOM 832 O O . GLU A 1 106 ? -0.986 0.673 1.070 1.00 92.81 106 GLU A O 1
ATOM 837 N N . VAL A 1 107 ? 1.146 1.360 0.870 1.00 91.88 107 VAL A N 1
ATOM 838 C CA . VAL A 1 107 ? 1.381 0.788 -0.467 1.00 91.88 107 VAL A CA 1
ATOM 839 C C . VAL A 1 107 ? 1.629 -0.720 -0.401 1.00 91.88 107 VAL A C 1
ATOM 841 O O . VAL A 1 107 ? 1.195 -1.454 -1.289 1.00 91.88 107 VAL A O 1
ATOM 844 N N . ALA A 1 108 ? 2.298 -1.212 0.641 1.00 92.88 108 ALA A N 1
ATOM 845 C CA . ALA A 1 108 ? 2.584 -2.633 0.806 1.00 92.88 108 ALA A CA 1
ATOM 846 C C . ALA A 1 108 ? 1.338 -3.453 1.190 1.00 92.88 108 ALA A C 1
ATOM 848 O O . ALA A 1 108 ? 1.184 -4.589 0.739 1.00 92.88 108 ALA A O 1
ATOM 849 N N . ARG A 1 109 ? 0.408 -2.877 1.959 1.00 94.81 109 ARG A N 1
ATOM 850 C CA . ARG A 1 109 ? -0.849 -3.521 2.374 1.00 94.81 109 ARG A CA 1
ATOM 851 C C . ARG A 1 109 ? -1.685 -4.094 1.211 1.00 94.81 109 ARG A C 1
ATOM 853 O O . ARG A 1 109 ? -1.985 -5.286 1.257 1.00 94.81 109 ARG A O 1
ATOM 860 N N . PRO A 1 110 ? -2.023 -3.350 0.137 1.00 93.06 110 PRO A N 1
ATOM 861 C CA . PRO A 1 110 ? -2.746 -3.913 -1.005 1.00 93.06 110 PRO A CA 1
ATOM 862 C C . PRO A 1 110 ? -1.928 -4.952 -1.782 1.00 93.06 110 PRO A C 1
ATOM 864 O O . PRO A 1 110 ? -2.511 -5.820 -2.423 1.00 93.06 110 PRO A O 1
ATOM 867 N N . VAL A 1 111 ? -0.590 -4.907 -1.731 1.00 92.81 111 VAL A N 1
ATOM 868 C CA . VAL A 1 111 ? 0.254 -5.960 -2.325 1.00 92.81 111 VAL A CA 1
ATOM 869 C C . VAL A 1 111 ? 0.106 -7.269 -1.550 1.00 92.81 111 VAL A C 1
ATOM 871 O O . VAL A 1 111 ? 0.014 -8.327 -2.173 1.00 92.81 111 VAL A O 1
ATOM 874 N N . ALA A 1 112 ? 0.039 -7.198 -0.219 1.00 93.06 112 ALA A N 1
ATOM 875 C CA . ALA A 1 112 ? -0.264 -8.349 0.625 1.00 93.06 112 ALA A CA 1
ATOM 876 C C . ALA A 1 112 ? -1.698 -8.855 0.392 1.00 93.06 112 ALA A C 1
ATOM 878 O O . ALA A 1 112 ? -1.894 -10.057 0.225 1.00 93.06 112 ALA A O 1
ATOM 879 N N . ASP A 1 113 ? -2.675 -7.950 0.258 1.00 93.00 113 ASP A N 1
ATOM 880 C CA . ASP A 1 113 ? -4.072 -8.306 -0.043 1.00 93.00 113 ASP A CA 1
ATOM 881 C C . ASP A 1 113 ? -4.188 -9.049 -1.387 1.00 93.00 113 ASP A C 1
ATOM 883 O O . ASP A 1 113 ? -4.848 -10.080 -1.480 1.00 93.00 113 ASP A O 1
ATOM 887 N N . LEU A 1 114 ? -3.472 -8.589 -2.421 1.00 92.00 114 LEU A N 1
ATOM 888 C CA . LEU A 1 114 ? -3.395 -9.252 -3.732 1.00 92.00 114 LEU A CA 1
ATOM 889 C C . LEU A 1 114 ? -2.712 -10.627 -3.701 1.00 92.00 114 LEU A C 1
ATOM 891 O O . LEU A 1 114 ? -2.889 -11.412 -4.635 1.00 92.00 114 LEU A O 1
ATOM 895 N N . ALA A 1 115 ? -1.903 -10.894 -2.677 1.00 90.75 115 ALA A N 1
ATOM 896 C CA . ALA A 1 115 ? -1.261 -12.183 -2.444 1.00 90.75 115 ALA A CA 1
ATOM 897 C C . ALA A 1 115 ? -2.060 -13.079 -1.482 1.00 90.75 115 ALA A C 1
ATOM 899 O O . ALA A 1 115 ? -1.634 -14.197 -1.208 1.00 90.75 115 ALA A O 1
ATOM 900 N N . GLY A 1 116 ? -3.195 -12.598 -0.958 1.00 90.88 116 GLY A N 1
ATOM 901 C CA . GLY A 1 116 ? -3.970 -13.307 0.061 1.00 90.88 116 GLY A CA 1
ATOM 902 C C . GLY A 1 116 ? -3.233 -13.450 1.395 1.00 90.88 116 GLY A C 1
ATOM 903 O O . GLY A 1 116 ? -3.508 -14.383 2.142 1.00 90.88 116 GLY A O 1
ATOM 904 N N . SER A 1 117 ? -2.275 -12.564 1.683 1.00 93.38 117 SER A N 1
ATOM 905 C CA . SER A 1 117 ? -1.482 -12.601 2.911 1.00 93.38 117 SER A CA 1
ATOM 906 C C . SER A 1 117 ? -2.036 -11.640 3.957 1.00 93.38 117 SER A C 1
ATOM 908 O O . SER A 1 117 ? -2.246 -10.458 3.683 1.00 93.38 117 SER A O 1
ATOM 910 N N . GLU A 1 118 ? -2.200 -12.113 5.191 1.00 91.56 118 GLU A N 1
ATOM 911 C CA . GLU A 1 118 ? -2.565 -11.261 6.328 1.00 91.56 118 GLU A CA 1
ATOM 912 C C . GLU A 1 118 ? -1.428 -10.314 6.728 1.00 91.56 118 GLU A C 1
ATOM 914 O O . GLU A 1 118 ? -1.691 -9.194 7.161 1.00 91.56 118 GLU A O 1
ATOM 919 N N . GLN A 1 119 ? -0.170 -10.716 6.522 1.00 93.94 119 GLN A N 1
ATOM 920 C CA . GLN A 1 119 ? 1.012 -9.912 6.840 1.00 93.94 119 GLN A CA 1
ATOM 921 C C . GLN A 1 119 ? 1.687 -9.368 5.577 1.00 93.94 119 GLN A C 1
ATOM 923 O O . GLN A 1 119 ? 1.669 -9.987 4.510 1.00 93.94 119 GLN A O 1
ATOM 928 N N . ILE A 1 120 ? 2.330 -8.213 5.706 1.00 94.06 120 ILE A N 1
ATOM 929 C CA . ILE A 1 120 ? 3.263 -7.679 4.720 1.00 94.06 120 ILE A CA 1
ATOM 930 C C . ILE A 1 120 ? 4.555 -8.491 4.821 1.00 94.06 120 ILE A C 1
ATOM 932 O O . ILE A 1 120 ? 5.261 -8.437 5.829 1.00 94.06 120 ILE A O 1
ATOM 936 N N . MET A 1 121 ? 4.845 -9.240 3.763 1.00 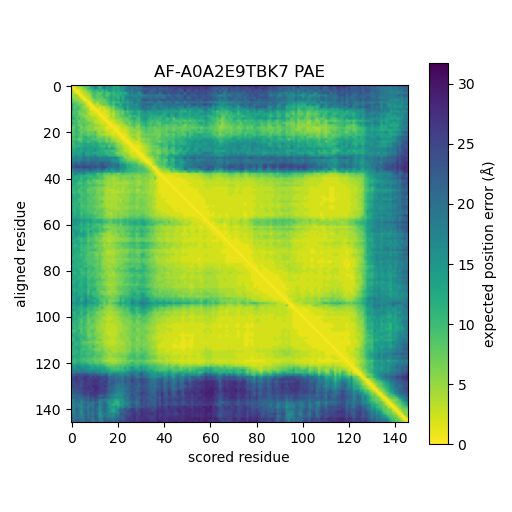91.31 121 MET A N 1
ATOM 937 C CA . MET A 1 121 ? 6.002 -10.127 3.667 1.00 91.31 121 MET A CA 1
ATOM 938 C C . MET A 1 121 ? 7.082 -9.518 2.771 1.00 91.31 121 MET A C 1
ATOM 940 O O . MET A 1 121 ? 6.790 -8.681 1.913 1.00 91.31 121 MET A O 1
ATOM 944 N N . THR A 1 122 ? 8.328 -9.957 2.948 1.00 87.94 122 THR A N 1
ATOM 945 C CA . THR A 1 122 ? 9.450 -9.597 2.062 1.00 87.94 122 THR A CA 1
ATOM 946 C C . THR A 1 122 ? 9.183 -10.040 0.632 1.00 87.94 122 THR A C 1
ATOM 948 O O . THR A 1 122 ? 9.405 -9.284 -0.315 1.00 87.94 122 THR A O 1
ATOM 951 N N . GLU A 1 123 ? 8.646 -11.247 0.491 1.00 83.44 123 GLU A N 1
ATOM 952 C CA . GLU A 1 123 ? 8.211 -11.828 -0.764 1.00 83.44 123 GLU A CA 1
ATOM 953 C C . GLU A 1 123 ? 6.781 -12.369 -0.606 1.00 83.44 123 GLU A C 1
ATOM 955 O O . GLU A 1 123 ? 6.542 -13.246 0.224 1.00 83.44 123 GLU A O 1
ATOM 960 N N . PRO A 1 124 ? 5.799 -11.853 -1.367 1.00 68.12 124 PRO A N 1
ATOM 961 C CA . PRO A 1 124 ? 4.426 -12.320 -1.246 1.00 68.12 124 PRO A CA 1
ATOM 962 C C . PRO A 1 124 ? 4.263 -13.761 -1.766 1.00 68.12 124 PRO A C 1
ATOM 964 O O . PRO A 1 124 ? 4.782 -14.078 -2.845 1.00 68.12 124 PRO A O 1
ATOM 967 N N . PRO A 1 125 ? 3.488 -14.619 -1.076 1.00 60.94 125 PRO A N 1
ATOM 968 C CA . PRO A 1 125 ? 3.246 -15.991 -1.504 1.00 60.94 125 PRO A CA 1
ATOM 969 C C . PRO A 1 125 ? 2.562 -16.033 -2.880 1.00 60.94 125 PRO A C 1
ATOM 971 O O . PRO A 1 125 ? 1.746 -15.179 -3.225 1.00 60.94 125 PRO A O 1
ATOM 974 N N . GLY A 1 126 ? 2.924 -17.023 -3.703 1.00 58.97 126 GLY A N 1
ATOM 975 C CA . GLY A 1 126 ? 2.354 -17.205 -5.044 1.00 58.97 126 GLY A CA 1
ATOM 976 C C . GLY A 1 126 ? 3.076 -16.473 -6.185 1.00 58.97 126 GLY A C 1
ATOM 977 O O . GLY A 1 126 ? 2.736 -16.697 -7.346 1.00 58.97 126 GLY A O 1
ATOM 978 N N . ARG A 1 127 ? 4.128 -15.682 -5.918 1.00 53.19 127 ARG A N 1
ATOM 979 C CA . ARG A 1 127 ? 5.089 -15.247 -6.957 1.00 53.19 127 ARG A CA 1
ATOM 980 C C . ARG A 1 127 ? 6.146 -16.327 -7.225 1.00 53.19 127 ARG A C 1
ATOM 982 O O . ARG A 1 127 ? 7.334 -16.095 -7.093 1.00 53.19 127 ARG A O 1
ATOM 989 N N . GLY A 1 128 ? 5.731 -17.524 -7.636 1.00 35.59 128 GLY A N 1
ATOM 990 C CA . GLY A 1 128 ? 6.670 -18.569 -8.086 1.00 35.59 128 GLY A CA 1
ATOM 991 C C . GLY A 1 128 ? 7.374 -18.252 -9.417 1.00 35.59 128 GLY A C 1
ATOM 992 O O . GLY A 1 128 ? 8.214 -19.025 -9.868 1.00 35.59 128 GLY A O 1
ATOM 993 N N . ALA A 1 129 ? 7.033 -17.134 -10.063 1.00 34.44 129 ALA A N 1
ATOM 994 C CA . ALA A 1 129 ? 7.767 -16.605 -11.202 1.00 34.44 129 ALA A CA 1
ATOM 995 C C . ALA A 1 129 ? 8.654 -15.451 -10.718 1.00 34.44 129 ALA A C 1
ATOM 997 O O . ALA A 1 129 ? 8.126 -14.554 -10.049 1.00 34.44 129 ALA A O 1
ATOM 998 N N . PRO A 1 130 ? 9.956 -15.425 -11.071 1.00 31.55 130 PRO A N 1
ATOM 999 C CA . PRO A 1 130 ? 10.794 -14.271 -10.795 1.00 31.55 130 PRO A CA 1
ATOM 1000 C C . PRO A 1 130 ? 10.088 -13.055 -11.383 1.00 31.55 130 PRO A C 1
ATOM 1002 O O . PRO A 1 130 ? 9.840 -12.989 -12.590 1.00 31.55 130 PRO A O 1
ATOM 1005 N N . VAL A 1 131 ? 9.726 -12.099 -10.526 1.00 36.50 131 VAL A N 1
ATOM 1006 C CA . VAL A 1 131 ? 9.399 -10.760 -11.005 1.00 36.50 131 VAL A CA 1
ATOM 1007 C C . VAL A 1 131 ? 10.629 -10.363 -11.808 1.00 36.50 131 VAL A C 1
ATOM 1009 O O . VAL A 1 131 ? 11.722 -10.386 -11.235 1.00 36.50 131 VAL A O 1
ATOM 1012 N N . PRO A 1 132 ? 10.524 -10.080 -13.118 1.00 31.55 132 PRO A N 1
ATOM 1013 C CA . PRO A 1 132 ? 11.688 -9.620 -13.837 1.00 31.55 132 PRO A CA 1
ATOM 1014 C C . PRO A 1 132 ? 12.202 -8.419 -13.050 1.00 31.55 132 PRO A C 1
ATOM 1016 O O . PRO A 1 132 ? 11.445 -7.496 -12.733 1.00 31.55 132 PRO A O 1
ATOM 1019 N N . THR A 1 133 ? 13.481 -8.466 -12.688 1.00 36.06 133 THR A N 1
ATOM 1020 C CA . THR A 1 133 ? 14.242 -7.442 -11.955 1.00 36.06 133 THR A CA 1
ATOM 1021 C C . THR A 1 133 ? 14.209 -6.061 -12.643 1.00 36.06 133 THR A C 1
ATOM 1023 O O . THR A 1 133 ? 14.922 -5.137 -12.279 1.00 36.06 133 THR A O 1
ATOM 1026 N N . THR A 1 134 ? 13.330 -5.850 -13.620 1.00 35.31 134 THR A N 1
ATOM 1027 C CA . THR A 1 134 ? 12.967 -4.569 -14.219 1.00 35.31 134 THR A CA 1
ATOM 1028 C C . THR A 1 134 ? 12.317 -3.567 -13.258 1.00 35.31 134 THR A C 1
ATOM 1030 O O . THR A 1 134 ? 12.202 -2.408 -13.632 1.00 35.31 134 THR A O 1
ATOM 1033 N N . TYR A 1 135 ? 11.999 -3.919 -12.003 1.00 35.28 135 TYR A N 1
ATOM 1034 C CA . TYR A 1 135 ? 11.746 -2.914 -10.948 1.00 35.28 135 TYR A CA 1
ATOM 1035 C C . TYR A 1 135 ? 13.038 -2.309 -10.353 1.00 35.28 135 TYR A C 1
ATOM 1037 O O . TYR A 1 135 ? 13.016 -1.737 -9.268 1.00 35.28 135 TYR A O 1
ATOM 1045 N N . ALA A 1 136 ? 14.161 -2.342 -11.078 1.00 32.09 136 ALA A N 1
ATOM 1046 C CA . ALA A 1 136 ? 15.400 -1.621 -10.750 1.00 32.09 136 ALA A CA 1
ATOM 1047 C C . ALA A 1 136 ? 15.287 -0.075 -10.838 1.00 32.09 136 ALA A C 1
ATOM 1049 O O . ALA A 1 136 ? 16.296 0.626 -10.837 1.00 32.09 136 ALA A O 1
ATOM 1050 N N . GLY A 1 137 ? 14.071 0.473 -10.940 1.00 33.56 137 GLY A N 1
ATOM 1051 C CA . GLY A 1 137 ? 13.806 1.894 -11.173 1.00 33.56 137 GLY A CA 1
ATOM 1052 C C . GLY A 1 137 ? 13.077 2.626 -10.048 1.00 33.56 137 GLY A C 1
ATOM 1053 O O . GLY A 1 137 ? 12.760 3.802 -10.229 1.00 33.56 137 GLY A O 1
ATOM 1054 N N . VAL A 1 138 ? 12.807 1.990 -8.899 1.00 37.69 138 VAL A N 1
ATOM 1055 C CA . VAL A 1 138 ? 12.248 2.697 -7.731 1.00 37.69 138 VAL A CA 1
ATOM 1056 C C . VAL A 1 138 ? 13.359 3.541 -7.102 1.00 37.69 138 VAL A C 1
ATOM 1058 O O . VAL A 1 138 ? 13.984 3.174 -6.113 1.00 37.69 138 VAL A O 1
ATOM 1061 N N . SER A 1 139 ? 13.657 4.685 -7.716 1.00 36.12 139 SER A N 1
ATOM 1062 C CA . SER A 1 139 ? 14.432 5.728 -7.053 1.00 36.12 139 SER A CA 1
ATOM 1063 C C . SER A 1 139 ? 13.556 6.364 -5.985 1.00 36.12 139 SER A C 1
ATOM 1065 O O . SER A 1 139 ? 12.783 7.279 -6.265 1.00 36.12 139 SER A O 1
ATOM 1067 N N . ALA A 1 140 ? 13.719 5.903 -4.748 1.00 40.12 140 ALA A N 1
ATOM 1068 C CA . ALA A 1 140 ? 13.453 6.721 -3.577 1.00 40.12 140 ALA A CA 1
ATOM 1069 C C . ALA A 1 140 ? 14.459 7.883 -3.596 1.00 40.12 140 ALA A C 1
ATOM 1071 O O . ALA A 1 140 ? 15.584 7.750 -3.127 1.00 40.12 140 ALA A O 1
ATOM 1072 N N . CYS A 1 141 ? 14.120 9.004 -4.231 1.00 33.19 141 CYS A N 1
ATOM 1073 C CA . CYS A 1 141 ? 14.976 10.184 -4.180 1.00 33.19 141 CYS A CA 1
ATOM 1074 C C . CYS A 1 141 ? 14.139 11.457 -4.220 1.00 33.19 141 CYS A C 1
ATOM 1076 O O . CYS A 1 141 ? 13.470 11.735 -5.216 1.00 33.19 141 CYS A O 1
ATOM 1078 N N . GLY A 1 142 ? 14.209 12.230 -3.131 1.00 35.28 142 GLY A N 1
ATOM 1079 C CA . GLY A 1 142 ? 13.617 13.561 -3.091 1.00 35.28 142 GLY A CA 1
ATOM 1080 C C . GLY A 1 142 ? 13.424 14.241 -1.736 1.00 35.28 142 GLY A C 1
ATOM 1081 O O . GLY A 1 142 ? 12.969 15.375 -1.761 1.00 35.28 142 GLY A O 1
ATOM 1082 N N . PHE A 1 143 ? 13.754 13.645 -0.581 1.00 41.94 143 PHE A N 1
ATOM 1083 C CA . PHE A 1 143 ? 13.702 14.379 0.695 1.00 41.94 143 PHE A CA 1
ATOM 1084 C C . PHE A 1 143 ? 14.948 15.269 0.824 1.00 41.94 143 PHE A C 1
ATOM 1086 O O . PHE A 1 143 ? 16.014 14.824 1.245 1.00 41.94 143 PHE A O 1
ATOM 1093 N N . ARG A 1 144 ? 14.838 16.526 0.383 1.00 32.81 144 ARG A N 1
ATOM 1094 C CA . ARG A 1 144 ? 15.738 17.587 0.845 1.00 32.81 144 ARG A CA 1
ATOM 1095 C C . ARG A 1 144 ? 15.170 18.110 2.154 1.00 32.81 144 ARG A C 1
ATOM 1097 O O . ARG A 1 144 ? 14.033 18.566 2.177 1.00 32.81 144 ARG A O 1
ATOM 1104 N N . SER A 1 145 ? 15.968 17.994 3.208 1.00 30.94 145 SER A N 1
ATOM 1105 C CA . SER A 1 145 ? 15.781 18.731 4.448 1.00 30.94 145 SER A CA 1
ATOM 1106 C C . SER A 1 145 ? 15.798 20.226 4.150 1.00 30.94 145 SER A C 1
ATOM 1108 O O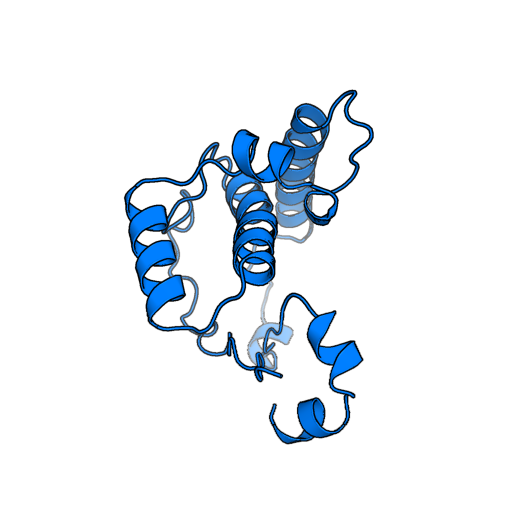 . SER A 1 145 ? 16.774 20.702 3.574 1.00 30.94 145 SER A O 1
ATOM 1110 N N . ASP A 1 146 ? 14.742 20.914 4.560 1.00 31.91 146 ASP A N 1
ATOM 1111 C CA . ASP A 1 146 ? 14.793 22.257 5.135 1.00 31.91 146 ASP A CA 1
ATOM 1112 C C . ASP A 1 146 ? 13.911 22.234 6.392 1.00 31.91 146 ASP A C 1
ATOM 1114 O O . ASP A 1 146 ? 12.804 21.644 6.317 1.00 31.91 146 ASP A O 1
#

Radius of gyration: 17.55 Å; Cα contacts (8 Å, |Δi|>4): 98; chains: 1; bounding box: 38×41×46 Å

Sequence (146 aa):
MARYQRRISGPMLDRIDLFVDVPRVEYEKLTGPPSAAGSEDVRQRVETAREVQRARFDGSGIVANGEMGPVEVWNDCQVEEAARSLLQMAMIQLPLSARSFHRVLEVARPVADLAGSEQIMTEPPGRGAPVPTTYAGVSACGFRSD

Solvent-accessible surface area (backbone atoms only — not comparable to full-atom values): 9214 Å² total; per-residue (Å²): 108,76,79,62,59,73,75,52,55,70,82,55,56,78,70,55,93,77,68,78,71,79,78,83,80,54,69,66,75,75,70,46,79,87,90,63,83,50,74,64,59,52,47,52,45,52,51,53,25,50,49,54,52,49,63,74,30,59,94,68,85,52,89,49,62,85,67,54,50,76,68,49,46,65,71,65,46,40,60,36,70,72,31,46,54,51,49,53,51,46,54,73,77,37,88,58,49,75,67,55,52,52,50,52,43,41,60,41,40,59,56,16,36,60,40,75,39,84,42,32,52,76,69,57,65,87,63,86,58,83,72,69,73,74,71,80,49,67,70,89,76,79,80,74,90,127

Mean predicted aligned error: 10.42 Å

Secondary structure (DSSP, 8-state):
-HHHHTTS-HHHHTT-------PPPPHHHHHSPP-S--HHHHHHHHHHHHHHHHHHTTTT---SGGG--HHHHHHH--B-HHHHHHHHHHHHHS---HHHHHHHHHHHHHHHHHTT-SSB-SS-TT--SPPPGGGTT---------

pLDDT: mean 76.63, std 20.03, range [30.94, 95.75]